Protein AF-A0A239AS21-F1 (afdb_monomer_lite)

Sequence (79 aa):
MAKDTRSFEERLERLKAVVESLEGGEPSLEEALRLYKEGIQLSGRLGRDLEAAKNEVRLAQDGLLKEFDALDAAAEAGE

InterPro domains:
  IPR003761 Exonuclease VII, small subunit [MF_00337] (7-67)
  IPR003761 Exonuclease VII, small subunit [PF02609] (8-58)
  IPR003761 Exonuclease VII, small subunit [PIRSF006488] (5-71)
  IPR003761 Exonuclease VII, small subunit [PTHR34137] (3-62)
  IPR003761 Exonuclease VII, small subunit [TIGR01280] (7-60)
  IPR037004 Exonuclease VII, small subunit superfamily [G3DSA:1.10.287.1040] (2-74)
  IPR037004 Exonuclease VII, small subunit superfamily [SSF116842] (3-67)

Foldseek 3Di:
DDDPPDDLVVLVVLLVVLVCVLVVPDDDPVRVVVSVVSNVVSVVVNVVVVVVVVVVVVVVVVVVVVVVVVVVVVVVVVD

Structure (mmCIF, N/CA/C/O backbone):
data_AF-A0A239AS21-F1
#
_entry.id   AF-A0A239AS21-F1
#
loop_
_atom_site.group_PDB
_atom_site.id
_atom_site.type_symbol
_atom_site.label_atom_id
_atom_site.label_alt_id
_atom_site.label_comp_id
_atom_site.label_asym_id
_atom_site.label_entity_id
_atom_site.label_seq_id
_atom_site.pdbx_PDB_ins_code
_atom_site.Cartn_x
_atom_site.Cartn_y
_atom_site.Cartn_z
_atom_site.occupancy
_atom_site.B_iso_or_equiv
_atom_site.auth_seq_id
_atom_site.auth_comp_id
_atom_site.auth_asym_id
_atom_site.auth_atom_id
_atom_site.pdbx_PDB_model_num
ATOM 1 N N . MET A 1 1 ? 11.640 -9.576 12.908 1.00 36.88 1 MET A N 1
ATOM 2 C CA . MET A 1 1 ? 10.378 -9.044 12.347 1.00 36.88 1 MET A CA 1
ATOM 3 C C . MET A 1 1 ? 9.913 -10.008 11.272 1.00 36.88 1 MET A C 1
ATOM 5 O O . MET A 1 1 ? 10.726 -10.351 10.423 1.00 36.88 1 MET A O 1
ATOM 9 N N . ALA A 1 2 ? 8.678 -10.506 11.345 1.00 44.84 2 ALA A N 1
ATOM 10 C CA . ALA A 1 2 ? 8.154 -11.419 10.332 1.00 44.84 2 ALA A CA 1
ATOM 11 C C . ALA A 1 2 ? 8.096 -10.698 8.975 1.00 44.84 2 ALA A C 1
ATOM 13 O O . ALA A 1 2 ? 7.549 -9.597 8.870 1.00 44.84 2 ALA A O 1
ATOM 14 N N . LYS A 1 3 ? 8.723 -11.286 7.952 1.00 45.47 3 LYS A N 1
A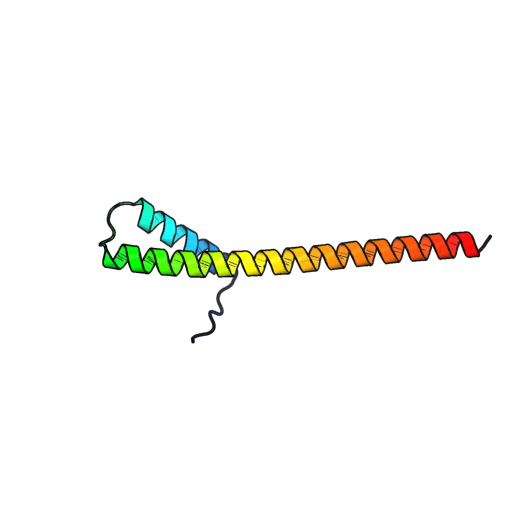TOM 15 C CA . LYS A 1 3 ? 8.643 -10.798 6.576 1.00 45.47 3 LYS A CA 1
ATOM 16 C C . LYS A 1 3 ? 7.240 -11.135 6.077 1.00 45.47 3 LYS A C 1
ATOM 18 O O . LYS A 1 3 ? 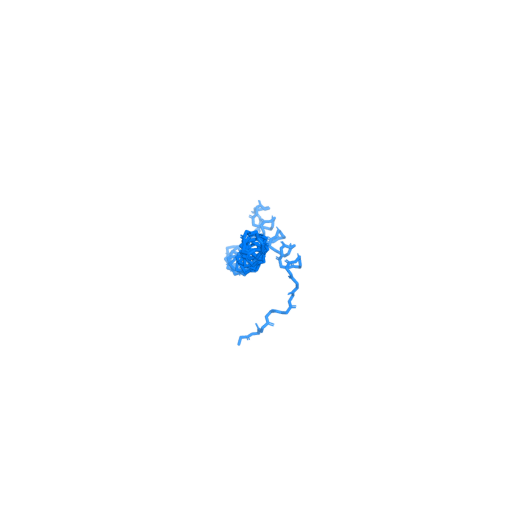6.918 -12.300 5.909 1.00 45.47 3 LYS A O 1
ATOM 23 N N . ASP A 1 4 ? 6.398 -10.120 5.937 1.00 61.88 4 ASP A N 1
ATOM 24 C CA . ASP A 1 4 ? 5.061 -10.246 5.355 1.00 61.88 4 ASP A CA 1
ATOM 25 C C . ASP A 1 4 ? 5.191 -10.696 3.889 1.00 61.88 4 ASP A C 1
ATOM 27 O O . ASP A 1 4 ? 5.754 -9.961 3.077 1.00 61.88 4 ASP A O 1
ATOM 31 N N . THR A 1 5 ? 4.754 -11.922 3.584 1.00 69.31 5 THR A N 1
ATOM 32 C CA . THR A 1 5 ? 4.865 -12.575 2.265 1.00 69.31 5 THR A CA 1
ATOM 33 C C . THR A 1 5 ? 3.595 -12.476 1.425 1.00 69.31 5 THR A C 1
ATOM 35 O O . THR A 1 5 ? 3.513 -13.132 0.392 1.00 69.31 5 THR A O 1
ATOM 38 N N . ARG A 1 6 ? 2.590 -11.710 1.864 1.00 79.56 6 ARG A N 1
ATOM 39 C CA . ARG A 1 6 ? 1.336 -11.545 1.112 1.00 79.56 6 ARG A CA 1
ATOM 40 C C . ARG A 1 6 ? 1.591 -10.914 -0.265 1.00 79.56 6 ARG A C 1
ATOM 42 O O . ARG A 1 6 ? 2.638 -10.308 -0.494 1.00 79.56 6 ARG A O 1
ATOM 49 N N . SER A 1 7 ? 0.647 -11.034 -1.182 1.00 92.00 7 SER A N 1
ATOM 50 C CA . SER A 1 7 ? 0.615 -10.289 -2.448 1.00 92.00 7 SER A CA 1
ATOM 51 C C . SER A 1 7 ? 0.183 -8.829 -2.237 1.00 92.00 7 SER A C 1
ATOM 53 O O . SER A 1 7 ? -0.196 -8.425 -1.130 1.00 92.00 7 SER A O 1
ATOM 55 N N . PHE A 1 8 ? 0.277 -8.014 -3.291 1.00 93.38 8 PHE A N 1
ATOM 56 C CA . PHE A 1 8 ? -0.196 -6.627 -3.273 1.00 93.38 8 PHE A CA 1
ATOM 57 C C . PHE A 1 8 ? -1.714 -6.578 -3.055 1.00 93.38 8 PHE A C 1
ATOM 59 O O . PHE A 1 8 ? -2.203 -5.841 -2.201 1.00 93.38 8 PHE A O 1
ATOM 66 N N . GLU A 1 9 ? -2.443 -7.428 -3.769 1.00 94.88 9 GLU A N 1
ATOM 67 C CA . GLU A 1 9 ? -3.896 -7.552 -3.759 1.00 94.88 9 GLU A CA 1
ATOM 68 C C . GLU A 1 9 ? -4.399 -7.968 -2.375 1.00 94.88 9 GLU A C 1
ATOM 70 O O . GLU A 1 9 ? -5.311 -7.344 -1.840 1.00 94.88 9 GLU A O 1
ATOM 75 N N . GLU A 1 10 ? -3.752 -8.948 -1.737 1.00 95.56 10 GLU A N 1
ATOM 76 C CA . GLU A 1 10 ? -4.092 -9.366 -0.370 1.00 95.56 10 GLU A CA 1
ATOM 77 C C . GLU A 1 10 ? -3.857 -8.251 0.658 1.00 95.56 10 GLU A C 1
ATOM 79 O O . GLU A 1 10 ? -4.653 -8.069 1.583 1.00 95.56 10 GLU A O 1
ATOM 84 N N . ARG A 1 11 ? -2.768 -7.481 0.519 1.00 95.31 11 ARG A N 1
ATOM 85 C CA . ARG A 1 11 ? -2.509 -6.320 1.387 1.00 95.31 11 ARG A CA 1
ATOM 86 C C . ARG A 1 11 ? -3.539 -5.219 1.177 1.00 95.31 11 ARG A C 1
ATOM 88 O O . ARG A 1 11 ? -3.966 -4.603 2.153 1.00 95.31 11 ARG A O 1
ATOM 95 N N . LEU A 1 12 ? -3.913 -4.966 -0.073 1.00 96.81 12 LEU A N 1
ATOM 96 C CA . LEU A 1 12 ? -4.912 -3.969 -0.425 1.00 96.81 12 LEU A CA 1
ATOM 97 C C . LEU A 1 12 ? -6.281 -4.355 0.137 1.00 96.81 12 LEU A C 1
ATOM 99 O O . LEU A 1 12 ? -6.945 -3.520 0.744 1.00 96.81 12 LEU A O 1
ATOM 103 N N . GLU A 1 13 ? -6.670 -5.621 0.005 1.00 97.38 13 GLU A N 1
ATOM 104 C CA . GLU A 1 13 ? -7.931 -6.121 0.547 1.00 97.38 13 GLU A CA 1
ATOM 105 C C . GLU A 1 13 ? -7.956 -6.043 2.075 1.00 97.38 13 GLU A C 1
ATOM 107 O O . GLU A 1 13 ? -8.931 -5.579 2.669 1.00 97.38 13 GLU A O 1
ATOM 112 N N . ARG A 1 14 ? -6.836 -6.373 2.732 1.00 97.06 14 ARG A N 1
ATOM 113 C CA . ARG A 1 14 ? -6.713 -6.184 4.179 1.00 97.06 14 ARG A CA 1
ATOM 114 C C . ARG A 1 14 ? -6.831 -4.714 4.581 1.00 97.06 14 ARG A C 1
ATOM 116 O O . ARG A 1 14 ? -7.487 -4.423 5.577 1.00 97.06 14 ARG A O 1
ATOM 123 N N . LEU A 1 15 ? -6.209 -3.798 3.838 1.00 97.50 15 LEU A N 1
ATOM 124 C CA . LEU A 1 15 ? -6.295 -2.366 4.124 1.00 97.50 15 LEU A CA 1
ATOM 125 C C . LEU A 1 15 ? -7.739 -1.858 4.009 1.00 97.50 15 LEU A C 1
ATOM 127 O O . LEU A 1 15 ? -8.171 -1.111 4.881 1.00 97.50 15 LEU A O 1
ATOM 131 N N . LYS A 1 16 ? -8.497 -2.295 2.995 1.00 97.50 16 LYS A N 1
ATOM 132 C CA . LYS A 1 16 ? -9.924 -1.957 2.868 1.00 97.50 16 LYS A CA 1
ATOM 133 C C . LYS A 1 16 ? -10.726 -2.435 4.075 1.00 97.50 16 LYS A C 1
ATOM 135 O O . LYS A 1 16 ? -11.435 -1.635 4.671 1.00 97.50 16 LYS A O 1
ATOM 140 N N . ALA A 1 17 ? -10.544 -3.690 4.488 1.00 96.56 17 ALA A N 1
ATOM 141 C CA . ALA A 1 17 ? -11.230 -4.238 5.658 1.00 96.56 17 ALA A CA 1
ATOM 142 C C . ALA A 1 17 ? -10.885 -3.474 6.952 1.00 96.56 17 ALA A C 1
ATOM 144 O O . ALA A 1 17 ? -11.742 -3.274 7.811 1.00 96.56 17 ALA A O 1
ATOM 145 N N . VAL A 1 18 ? -9.631 -3.028 7.098 1.00 96.38 18 VAL A N 1
ATOM 146 C CA . VAL A 1 18 ? -9.202 -2.175 8.219 1.00 96.38 18 VAL A CA 1
ATOM 147 C C . VAL A 1 18 ? -9.928 -0.828 8.197 1.00 96.38 18 VAL A C 1
ATOM 149 O O . VAL A 1 18 ? -10.403 -0.394 9.243 1.00 96.38 18 VAL A O 1
ATOM 152 N N . VAL A 1 19 ? -10.025 -0.179 7.033 1.00 96.12 19 VAL A N 1
ATOM 153 C CA . VAL A 1 19 ? -10.739 1.100 6.874 1.00 96.12 19 VAL A CA 1
ATOM 154 C C . VAL A 1 19 ? -12.223 0.931 7.183 1.00 96.12 19 VAL A C 1
ATOM 156 O O . VAL A 1 19 ? -12.738 1.657 8.024 1.00 96.12 19 VAL A O 1
ATOM 159 N N . GLU A 1 20 ? -12.873 -0.077 6.608 1.00 95.56 20 GLU A N 1
ATOM 160 C CA . GLU A 1 20 ? -14.285 -0.382 6.860 1.00 95.56 20 GLU A CA 1
ATOM 161 C C . GLU A 1 20 ? -14.557 -0.617 8.355 1.00 95.56 20 GLU A C 1
ATOM 163 O O . GLU A 1 20 ? -15.508 -0.078 8.917 1.00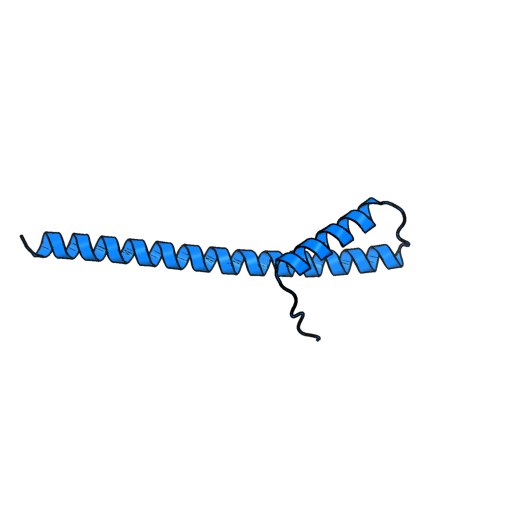 95.56 20 GLU A O 1
ATOM 168 N N . SER A 1 21 ? -13.664 -1.340 9.040 1.00 93.75 21 SER A N 1
ATOM 169 C CA . SER A 1 21 ? -13.770 -1.573 10.488 1.00 93.75 21 SER A CA 1
ATOM 170 C C . SER A 1 21 ? -13.607 -0.290 11.317 1.00 93.75 21 SER A C 1
ATOM 172 O O . SER A 1 21 ? -14.210 -0.162 12.380 1.00 93.75 21 SER A O 1
ATOM 174 N N . LEU A 1 22 ? -12.777 0.656 10.862 1.00 93.69 22 LEU A N 1
ATOM 175 C CA . LEU A 1 22 ? -12.587 1.953 11.521 1.00 93.69 22 LEU A CA 1
ATOM 176 C C . LEU A 1 22 ? -13.764 2.906 11.262 1.00 93.69 22 LEU A C 1
ATOM 178 O O . LEU A 1 22 ? -14.137 3.664 12.155 1.00 93.69 22 LEU A O 1
ATOM 182 N N . GLU A 1 23 ? -14.353 2.858 10.068 1.00 92.94 23 GLU A N 1
ATOM 183 C CA . GLU A 1 23 ? -15.513 3.666 9.674 1.00 92.94 23 GLU A CA 1
ATOM 184 C C . GLU A 1 23 ? -16.822 3.162 10.296 1.00 92.94 23 GLU A C 1
ATOM 186 O O . GLU A 1 23 ? -17.716 3.962 10.567 1.00 92.94 23 GLU A O 1
ATOM 191 N N . GLY A 1 24 ? -16.914 1.861 10.594 1.00 88.25 24 GLY A N 1
ATOM 192 C CA . GLY A 1 24 ? -18.081 1.228 11.215 1.00 88.25 24 GLY A CA 1
ATOM 193 C C . GLY A 1 24 ? -18.421 1.714 12.631 1.00 88.25 24 GLY A C 1
ATOM 194 O O . GLY A 1 24 ? -19.478 1.373 13.148 1.00 88.25 24 GLY A O 1
ATOM 195 N N . GLY A 1 25 ? -17.566 2.525 13.267 1.00 77.00 25 GLY A N 1
ATOM 196 C CA . GLY A 1 25 ? -17.906 3.283 14.479 1.00 77.00 25 GLY A CA 1
ATOM 197 C C . GLY A 1 25 ? -17.971 2.496 15.796 1.00 77.00 25 GLY A C 1
ATOM 198 O O . GLY A 1 25 ? -18.197 3.101 16.841 1.00 77.00 25 GLY A O 1
ATOM 199 N N . GLU A 1 26 ? -17.724 1.185 15.782 1.00 82.25 26 GLU A N 1
ATOM 200 C CA . GLU A 1 26 ? -17.764 0.318 16.972 1.00 82.25 26 GLU A CA 1
ATOM 201 C C . GLU A 1 26 ? -16.415 -0.201 17.533 1.00 82.25 26 GLU A C 1
ATOM 203 O O . GLU A 1 26 ? -16.449 -0.974 18.498 1.00 82.25 26 GLU A O 1
ATOM 208 N N . PRO A 1 27 ? -15.209 0.160 17.036 1.00 86.31 27 PRO A N 1
ATOM 209 C CA . PRO A 1 27 ? -13.993 -0.351 17.651 1.00 86.31 27 PRO A CA 1
ATOM 210 C C . PRO A 1 27 ? -13.762 0.304 19.019 1.00 86.31 27 PRO A C 1
ATOM 212 O O . PRO A 1 27 ? -13.866 1.520 19.189 1.00 86.31 27 PRO A O 1
ATOM 215 N N . SER A 1 28 ? -13.370 -0.506 20.004 1.00 94.31 28 SER A N 1
ATOM 216 C CA . SER A 1 28 ? -12.813 0.023 21.251 1.00 94.31 28 SER A CA 1
ATOM 217 C C . SER A 1 28 ? -11.573 0.880 20.956 1.00 94.31 28 SER A C 1
ATOM 219 O O . SER A 1 28 ? -10.929 0.717 19.919 1.00 94.31 28 SER A O 1
ATOM 221 N N . LEU A 1 29 ? -11.184 1.772 21.872 1.00 92.19 29 LEU A N 1
ATOM 222 C CA . LEU A 1 29 ? -10.000 2.622 21.676 1.00 92.19 29 LEU A CA 1
ATOM 223 C C . LEU A 1 29 ? -8.734 1.802 21.358 1.00 92.19 29 LEU A C 1
ATOM 225 O O . LEU A 1 29 ? -7.944 2.179 20.495 1.00 92.19 29 LEU A O 1
ATOM 229 N N . GLU A 1 30 ? -8.545 0.674 22.042 1.00 94.62 30 GLU A N 1
ATOM 230 C CA . GLU A 1 30 ? -7.399 -0.211 21.824 1.00 94.62 30 GLU A CA 1
ATOM 231 C C . GLU A 1 30 ? -7.456 -0.895 20.448 1.00 94.62 30 GLU A C 1
ATOM 233 O O . GLU A 1 30 ? -6.454 -0.932 19.727 1.00 94.62 30 GLU A O 1
ATOM 238 N N . GLU A 1 31 ? -8.643 -1.357 20.048 1.00 93.88 31 GLU A N 1
ATOM 239 C CA . GLU A 1 31 ? -8.910 -1.941 18.730 1.00 93.88 31 GLU A CA 1
ATOM 240 C C . GLU A 1 31 ? -8.632 -0.918 17.616 1.00 93.88 31 GLU A C 1
ATOM 242 O O . GLU A 1 31 ? -7.900 -1.208 16.668 1.00 93.88 31 GLU A O 1
ATOM 247 N N . ALA A 1 32 ? -9.139 0.308 17.772 1.00 94.62 32 ALA A N 1
ATOM 248 C CA . ALA A 1 32 ? -8.957 1.409 16.833 1.00 94.62 32 ALA A CA 1
ATOM 249 C C . ALA A 1 32 ? -7.475 1.773 16.676 1.00 94.62 32 ALA A C 1
ATOM 251 O O . ALA A 1 32 ? -6.983 1.923 15.558 1.00 94.62 32 ALA A O 1
ATOM 252 N N . LEU A 1 33 ? -6.723 1.845 17.781 1.00 95.94 33 LEU A N 1
ATOM 253 C CA . LEU A 1 33 ? -5.280 2.097 17.748 1.00 95.94 33 LEU A CA 1
ATOM 254 C C . LEU A 1 33 ? -4.512 0.975 17.039 1.00 95.94 33 LEU A C 1
ATOM 256 O O . LEU A 1 33 ? -3.548 1.250 16.317 1.00 95.94 33 LEU A O 1
ATOM 260 N N . ARG A 1 34 ? -4.916 -0.285 17.232 1.00 96.94 34 ARG A N 1
ATOM 261 C CA . ARG A 1 34 ? -4.313 -1.436 16.549 1.00 96.94 34 ARG A CA 1
ATOM 262 C C . ARG A 1 34 ? -4.592 -1.394 15.047 1.00 96.94 34 ARG A C 1
ATOM 264 O O . ARG A 1 34 ? -3.648 -1.485 14.264 1.00 96.94 34 ARG A O 1
ATOM 271 N N . LEU A 1 35 ? -5.855 -1.212 14.663 1.00 96.94 35 LEU A N 1
ATOM 272 C CA . LEU A 1 35 ? -6.298 -1.108 13.270 1.00 96.94 35 LEU A CA 1
ATOM 273 C C . LEU A 1 35 ? -5.625 0.066 12.556 1.00 96.94 35 LEU A C 1
ATOM 275 O O . LEU A 1 35 ? -5.095 -0.102 11.463 1.00 96.94 35 LEU A O 1
ATOM 279 N N . TYR A 1 36 ? -5.540 1.229 13.201 1.00 95.94 36 TYR A N 1
ATOM 280 C CA . TYR A 1 36 ? -4.861 2.394 12.641 1.00 95.94 36 TYR A CA 1
ATOM 281 C C . TYR A 1 36 ? -3.374 2.125 12.367 1.00 95.94 36 TYR A C 1
ATOM 283 O O . TYR A 1 36 ? -2.878 2.396 11.271 1.00 95.94 36 TYR A O 1
ATOM 291 N N . LYS A 1 37 ? -2.650 1.539 13.333 1.00 97.44 37 LYS A N 1
ATOM 292 C CA . LYS A 1 37 ? -1.236 1.166 13.145 1.00 97.44 37 LYS A CA 1
ATOM 293 C C . LYS A 1 37 ? -1.063 0.167 12.006 1.00 97.44 37 LYS A C 1
ATOM 295 O O . LYS A 1 37 ? -0.125 0.305 11.221 1.00 97.44 37 LYS A O 1
ATOM 300 N N . GLU A 1 38 ? -1.948 -0.822 11.915 1.00 97.12 38 GLU A N 1
ATOM 301 C CA . GLU A 1 38 ? -1.947 -1.780 10.813 1.00 97.12 38 GLU A CA 1
ATOM 302 C C . GLU A 1 38 ? -2.177 -1.077 9.466 1.00 97.12 38 GLU A C 1
ATOM 304 O O . GLU A 1 38 ? -1.401 -1.278 8.531 1.00 97.12 38 GLU A O 1
ATOM 309 N N . GLY A 1 39 ? -3.173 -0.192 9.386 1.00 97.06 39 GLY A N 1
ATOM 310 C CA . GLY A 1 39 ? -3.498 0.572 8.184 1.00 97.06 39 GLY A CA 1
ATOM 311 C C . GLY A 1 39 ? -2.327 1.418 7.681 1.00 97.06 39 GLY A C 1
ATOM 312 O O . GLY A 1 39 ? -1.995 1.362 6.498 1.00 97.06 39 GLY A O 1
ATOM 313 N N . ILE A 1 40 ? -1.629 2.124 8.578 1.00 97.75 40 ILE A N 1
ATOM 314 C CA . ILE A 1 40 ? -0.423 2.903 8.241 1.00 97.75 40 ILE A CA 1
ATOM 315 C C . ILE A 1 40 ? 0.701 2.009 7.700 1.00 97.75 40 ILE A C 1
ATOM 317 O O . ILE A 1 40 ? 1.406 2.375 6.757 1.00 97.75 40 ILE A O 1
ATOM 321 N N . GLN A 1 41 ? 0.889 0.820 8.275 1.00 97.06 41 GLN A N 1
ATOM 322 C CA . GLN A 1 41 ? 1.910 -0.106 7.788 1.00 97.06 41 GLN A CA 1
ATOM 323 C C . GLN A 1 41 ? 1.562 -0.680 6.412 1.00 97.06 41 GLN A C 1
ATOM 325 O O . GLN A 1 41 ? 2.453 -0.812 5.570 1.00 97.06 41 GLN A O 1
ATOM 330 N N . LEU A 1 42 ? 0.293 -1.024 6.181 1.00 97.50 42 LEU A N 1
ATOM 331 C CA . LEU A 1 42 ? -0.182 -1.543 4.900 1.00 97.50 42 LEU A CA 1
ATOM 332 C C . LEU A 1 42 ? -0.081 -0.480 3.805 1.00 97.50 42 LEU A C 1
ATOM 334 O O . LEU A 1 42 ? 0.515 -0.752 2.764 1.00 97.50 42 LEU A O 1
ATOM 338 N N . SER A 1 43 ? -0.566 0.739 4.058 1.00 96.75 43 SER A N 1
ATOM 339 C CA . SER A 1 43 ? -0.507 1.837 3.087 1.00 96.75 43 SER A CA 1
ATOM 340 C C . SER A 1 43 ? 0.934 2.182 2.703 1.00 96.75 43 SER A C 1
ATOM 342 O O . SER A 1 43 ? 1.249 2.296 1.520 1.00 96.75 43 SER A O 1
ATOM 344 N N . GLY A 1 44 ? 1.850 2.233 3.676 1.00 96.94 44 GLY A N 1
ATOM 345 C CA . GLY A 1 44 ? 3.270 2.475 3.415 1.00 96.94 44 GLY A CA 1
ATOM 346 C C . GLY A 1 44 ? 3.971 1.345 2.649 1.00 96.94 44 GLY A C 1
ATOM 347 O O . GLY A 1 44 ? 4.978 1.579 1.981 1.00 96.94 44 GLY A O 1
ATOM 348 N N . ARG A 1 45 ? 3.489 0.099 2.734 1.00 95.62 45 ARG A N 1
ATOM 349 C CA . ARG A 1 45 ? 3.995 -1.011 1.903 1.00 95.62 45 ARG A CA 1
ATOM 350 C C . ARG A 1 45 ? 3.454 -0.919 0.480 1.00 95.62 45 ARG A C 1
ATOM 352 O O . ARG A 1 45 ? 4.255 -0.890 -0.442 1.00 95.62 45 ARG A O 1
ATOM 359 N N . LEU A 1 46 ? 2.138 -0.774 0.324 1.00 96.69 46 LEU A N 1
ATOM 360 C CA . LEU A 1 46 ? 1.483 -0.634 -0.982 1.00 96.69 46 LEU A CA 1
ATOM 361 C C . LEU A 1 46 ? 2.052 0.549 -1.777 1.00 96.69 46 LEU A C 1
ATOM 363 O O . LEU A 1 46 ? 2.335 0.414 -2.961 1.00 96.69 46 LEU A O 1
ATOM 367 N N . GLY A 1 47 ? 2.293 1.688 -1.119 1.00 96.69 47 GLY A N 1
ATOM 368 C CA . GLY A 1 47 ? 2.926 2.844 -1.755 1.00 96.69 47 GLY A CA 1
ATOM 369 C C . GLY A 1 47 ? 4.327 2.535 -2.290 1.00 96.69 47 GLY A C 1
ATOM 370 O O . GLY A 1 47 ? 4.647 2.911 -3.410 1.00 96.69 47 GLY A O 1
ATOM 371 N N . ARG A 1 48 ? 5.149 1.795 -1.535 1.00 96.88 48 ARG A N 1
ATOM 372 C CA . ARG A 1 48 ? 6.486 1.379 -1.997 1.00 96.88 48 ARG A CA 1
ATOM 373 C C . ARG A 1 48 ? 6.425 0.400 -3.163 1.00 96.88 48 ARG A C 1
ATOM 375 O O . ARG A 1 48 ? 7.219 0.544 -4.086 1.00 96.88 48 ARG A O 1
ATOM 382 N N . ASP A 1 49 ? 5.489 -0.545 -3.129 1.00 94.50 49 ASP A N 1
ATOM 383 C CA . ASP A 1 49 ? 5.276 -1.492 -4.228 1.00 94.50 49 ASP A CA 1
ATOM 384 C C . ASP A 1 49 ? 4.906 -0.737 -5.521 1.00 94.50 49 ASP A C 1
ATOM 386 O O . ASP A 1 49 ? 5.475 -0.994 -6.581 1.00 94.50 49 ASP A O 1
ATOM 390 N N . LEU A 1 50 ? 4.022 0.265 -5.426 1.00 97.19 50 LEU A N 1
ATOM 391 C CA . LEU A 1 50 ? 3.638 1.104 -6.566 1.00 97.19 50 LEU A CA 1
ATOM 392 C C . LEU A 1 50 ? 4.786 1.977 -7.079 1.00 97.19 50 LEU A C 1
ATOM 394 O O . LEU A 1 50 ? 4.947 2.110 -8.289 1.00 97.19 50 LEU A O 1
ATOM 398 N N . GLU A 1 51 ? 5.585 2.578 -6.197 1.00 97.44 51 GLU A N 1
ATOM 399 C CA . GLU A 1 51 ? 6.745 3.372 -6.622 1.00 97.44 51 GLU A CA 1
ATOM 400 C C . GLU A 1 51 ? 7.806 2.512 -7.321 1.00 97.44 51 GLU A C 1
ATOM 402 O O . GLU A 1 51 ? 8.379 2.943 -8.322 1.00 97.44 51 GLU A O 1
ATOM 407 N N . ALA A 1 52 ? 8.025 1.278 -6.857 1.00 95.31 52 ALA A N 1
ATOM 408 C CA . ALA A 1 52 ? 8.899 0.332 -7.543 1.00 95.31 52 ALA A CA 1
ATOM 409 C C . ALA A 1 52 ? 8.378 0.014 -8.954 1.00 95.31 52 ALA A C 1
ATOM 411 O O . ALA A 1 52 ? 9.117 0.170 -9.925 1.00 95.31 52 ALA A O 1
ATOM 412 N N . ALA A 1 53 ? 7.089 -0.317 -9.084 1.00 94.00 53 ALA A N 1
ATOM 413 C CA . ALA A 1 53 ? 6.470 -0.594 -10.380 1.00 94.00 53 ALA A CA 1
ATOM 414 C C . ALA A 1 53 ? 6.531 0.615 -11.335 1.00 94.00 53 ALA A C 1
ATOM 416 O O . ALA A 1 53 ? 6.855 0.468 -12.513 1.00 94.00 53 ALA A O 1
ATOM 417 N N . LYS A 1 54 ? 6.278 1.834 -10.836 1.00 96.12 54 LYS A N 1
ATOM 418 C CA . LYS A 1 54 ? 6.418 3.067 -11.631 1.00 96.12 54 LYS A CA 1
ATOM 419 C C . LYS A 1 54 ? 7.846 3.265 -12.134 1.00 96.12 54 LYS A C 1
ATOM 421 O O . LYS A 1 54 ? 8.034 3.686 -13.274 1.00 96.12 54 LYS A O 1
ATOM 426 N N . ASN A 1 55 ? 8.842 2.982 -11.296 1.00 95.88 55 ASN A N 1
ATOM 427 C CA . ASN A 1 55 ? 10.244 3.088 -11.682 1.00 95.88 55 ASN A CA 1
ATOM 428 C C . ASN A 1 55 ? 10.600 2.075 -12.781 1.00 95.88 55 ASN A C 1
ATOM 430 O O . ASN A 1 55 ? 11.206 2.452 -13.779 1.00 95.88 55 ASN A O 1
ATOM 434 N N . GLU A 1 56 ? 10.157 0.822 -12.652 1.00 93.38 56 GLU A N 1
ATOM 435 C CA . GLU A 1 56 ? 10.361 -0.203 -13.685 1.00 93.38 56 GLU A CA 1
ATOM 436 C C . GLU A 1 56 ? 9.760 0.208 -15.036 1.00 93.38 56 GLU A C 1
ATOM 438 O O . GLU A 1 56 ? 10.432 0.117 -16.064 1.00 93.38 56 GLU A O 1
ATOM 443 N N . VAL A 1 57 ? 8.533 0.743 -15.036 1.00 95.12 57 VAL A N 1
ATOM 444 C CA . VAL A 1 57 ? 7.890 1.260 -16.256 1.00 95.12 57 VAL A CA 1
ATOM 445 C C . VAL A 1 57 ? 8.693 2.408 -16.865 1.00 95.12 57 VAL A C 1
ATOM 447 O O . VAL A 1 57 ? 8.906 2.432 -18.077 1.00 95.12 57 VAL A O 1
ATOM 450 N N . ARG A 1 58 ? 9.167 3.349 -16.043 1.00 94.25 58 ARG A N 1
ATOM 451 C CA . ARG A 1 58 ? 9.977 4.479 -16.513 1.00 94.25 58 ARG A CA 1
ATOM 452 C C . ARG A 1 58 ? 11.289 4.011 -17.143 1.00 94.25 58 ARG A C 1
ATOM 454 O O . ARG A 1 58 ? 11.634 4.466 -18.226 1.00 94.25 58 ARG A O 1
ATOM 461 N N . LEU A 1 59 ? 11.993 3.083 -16.498 1.00 94.12 59 LEU A N 1
ATOM 462 C CA . LEU A 1 59 ? 13.232 2.501 -17.020 1.00 94.12 59 LEU A CA 1
ATOM 463 C C . LEU A 1 59 ? 13.009 1.793 -18.363 1.00 94.12 59 LEU A C 1
ATOM 465 O O . LEU A 1 59 ? 13.829 1.937 -19.267 1.00 94.12 59 LEU A O 1
ATOM 469 N N . ALA A 1 60 ? 11.899 1.064 -18.509 1.00 92.00 60 ALA A N 1
ATOM 470 C CA . ALA A 1 60 ? 11.544 0.412 -19.767 1.00 92.00 60 ALA A CA 1
ATOM 471 C C . ALA A 1 60 ? 11.261 1.427 -20.889 1.00 92.00 60 ALA A C 1
ATOM 473 O O . ALA A 1 60 ? 11.728 1.244 -22.011 1.00 92.00 60 ALA A O 1
ATOM 47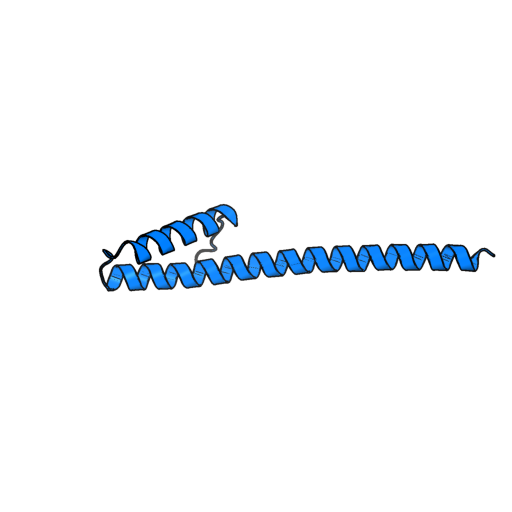4 N N . GLN A 1 61 ? 10.546 2.516 -20.587 1.00 91.06 61 GLN A N 1
ATOM 475 C CA . GLN A 1 61 ? 10.293 3.600 -21.544 1.00 91.06 61 GLN A CA 1
ATOM 476 C C . GLN A 1 61 ? 11.584 4.314 -21.958 1.00 91.06 61 GLN A C 1
ATOM 478 O O . GLN A 1 61 ? 11.815 4.509 -23.148 1.00 91.06 61 GLN A O 1
ATOM 483 N N . ASP A 1 62 ? 12.447 4.649 -20.996 1.00 91.00 62 ASP A N 1
ATOM 484 C CA . ASP A 1 62 ? 13.737 5.293 -21.263 1.00 91.00 62 ASP A CA 1
ATOM 485 C C . ASP A 1 62 ? 14.654 4.390 -22.109 1.00 91.00 62 ASP A C 1
ATOM 487 O O . ASP A 1 62 ? 15.400 4.878 -22.957 1.00 91.00 62 ASP A O 1
ATOM 491 N N . GLY A 1 63 ? 14.612 3.071 -21.889 1.00 88.06 63 GLY A N 1
ATOM 492 C CA . GLY A 1 63 ? 15.320 2.091 -22.715 1.00 88.06 63 GLY A CA 1
ATOM 493 C C . GLY A 1 63 ? 14.809 2.068 -24.154 1.00 88.06 63 GLY A C 1
ATOM 494 O O . GLY A 1 63 ? 15.606 2.170 -25.082 1.00 88.06 63 GLY A O 1
ATOM 495 N N . LEU A 1 64 ? 13.487 2.019 -24.330 1.00 85.69 64 LEU A N 1
ATOM 496 C CA . LEU A 1 64 ? 12.855 2.032 -25.647 1.00 85.69 64 LEU A CA 1
ATOM 497 C C . LEU A 1 64 ? 13.198 3.309 -26.431 1.00 85.69 64 LEU A C 1
ATOM 499 O O . LEU A 1 64 ? 13.547 3.228 -27.603 1.00 85.69 64 LEU A O 1
ATOM 503 N N . LEU A 1 65 ? 13.167 4.480 -25.784 1.00 83.44 65 LEU A N 1
ATOM 504 C CA . LEU A 1 65 ? 13.558 5.749 -26.411 1.00 83.44 65 LEU A CA 1
ATOM 505 C C . LEU A 1 65 ? 15.009 5.722 -26.916 1.00 83.44 65 LEU A C 1
ATOM 507 O O . LEU A 1 65 ? 15.270 6.138 -28.039 1.00 83.44 65 LEU A O 1
ATOM 511 N N . LYS A 1 66 ? 15.940 5.160 -26.135 1.00 85.94 66 LYS A N 1
ATOM 512 C CA . LYS A 1 66 ? 17.344 5.019 -26.558 1.00 85.94 66 LYS A CA 1
ATOM 513 C C . LYS A 1 66 ? 17.520 4.080 -27.750 1.00 85.94 66 LYS A C 1
ATOM 515 O O . LYS A 1 66 ? 18.423 4.299 -28.552 1.00 85.94 66 LYS A O 1
ATOM 520 N N . GLU A 1 67 ? 1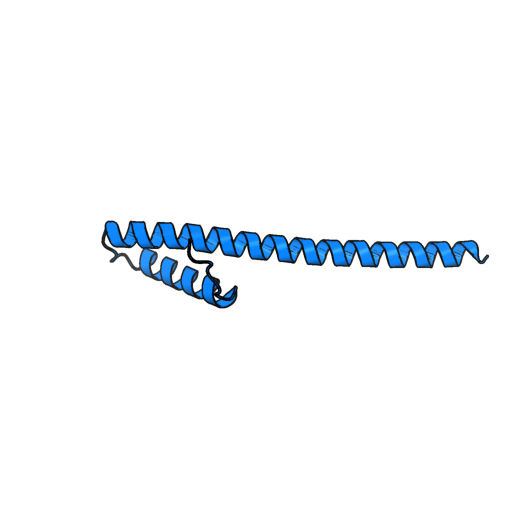6.708 3.029 -27.853 1.00 85.19 67 GLU A N 1
ATOM 521 C CA . GLU A 1 67 ? 16.729 2.133 -29.015 1.00 85.19 67 GLU A CA 1
ATOM 522 C C . GLU A 1 67 ? 16.260 2.858 -30.281 1.00 85.19 67 GLU A C 1
ATOM 524 O O . GLU A 1 67 ? 16.898 2.714 -31.321 1.00 85.19 67 GLU A O 1
ATOM 529 N N . PHE A 1 68 ? 15.212 3.684 -30.188 1.00 79.19 68 PHE A N 1
ATOM 530 C CA . PHE A 1 68 ? 14.761 4.522 -31.304 1.00 79.19 68 PHE A CA 1
ATOM 531 C C . PHE A 1 68 ? 15.831 5.532 -31.738 1.00 79.19 68 PHE A C 1
ATOM 533 O O . PHE A 1 68 ? 16.194 5.545 -32.912 1.00 79.19 68 PHE A O 1
ATOM 540 N N . ASP A 1 69 ? 16.412 6.285 -30.798 1.00 85.50 69 ASP A N 1
ATOM 541 C CA . ASP A 1 69 ? 17.479 7.253 -31.100 1.00 85.50 69 ASP A CA 1
ATOM 542 C C . ASP A 1 69 ? 18.684 6.581 -31.789 1.00 85.50 69 ASP A C 1
ATOM 544 O O . ASP A 1 69 ? 19.300 7.145 -32.694 1.00 85.50 69 ASP A O 1
ATOM 548 N N . ALA A 1 70 ? 19.031 5.356 -31.376 1.00 86.62 70 ALA A N 1
ATOM 549 C CA . ALA A 1 70 ? 20.125 4.596 -31.974 1.00 86.62 70 ALA A CA 1
ATOM 550 C C . ALA A 1 70 ? 19.811 4.113 -33.400 1.00 86.62 70 ALA A C 1
ATOM 552 O O . ALA A 1 70 ? 20.714 4.073 -34.238 1.00 86.62 70 ALA A O 1
ATOM 553 N N . LEU A 1 71 ? 18.557 3.744 -33.682 1.00 88.62 71 LEU A N 1
ATOM 554 C CA . LEU A 1 71 ? 18.112 3.356 -35.022 1.00 88.62 71 LEU A CA 1
ATOM 555 C C . LEU A 1 71 ? 18.105 4.553 -35.977 1.00 88.62 71 LEU A C 1
ATOM 557 O O . LEU A 1 71 ? 18.610 4.427 -37.091 1.00 88.62 71 LEU A O 1
ATOM 561 N N . ASP A 1 72 ? 17.607 5.706 -35.528 1.00 86.81 72 ASP A N 1
ATOM 562 C CA . ASP A 1 72 ? 17.597 6.940 -36.320 1.00 86.81 72 ASP A CA 1
ATOM 563 C C . ASP A 1 72 ? 19.029 7.405 -36.628 1.00 86.81 72 ASP A C 1
ATOM 565 O O . ASP A 1 72 ? 19.369 7.676 -37.779 1.00 86.81 72 ASP A O 1
ATOM 569 N N . ALA A 1 73 ? 19.923 7.384 -35.632 1.00 85.62 73 ALA A N 1
ATOM 570 C CA . ALA A 1 73 ? 21.332 7.722 -35.833 1.00 85.62 73 ALA A CA 1
ATOM 571 C C . ALA A 1 73 ? 22.049 6.755 -36.796 1.00 85.62 73 ALA A C 1
ATOM 573 O O . ALA A 1 73 ? 22.913 7.171 -37.569 1.00 85.62 73 ALA A O 1
ATOM 574 N N . ALA A 1 74 ? 21.707 5.463 -36.762 1.00 84.69 74 ALA A N 1
ATOM 575 C CA . ALA A 1 74 ? 22.251 4.475 -37.692 1.00 84.69 74 ALA A CA 1
ATOM 576 C C . ALA A 1 74 ? 21.716 4.655 -39.123 1.00 84.69 74 ALA A C 1
ATOM 578 O O . ALA A 1 74 ? 22.446 4.377 -40.074 1.00 84.69 74 ALA A O 1
ATOM 579 N N . ALA A 1 75 ? 20.473 5.119 -39.279 1.00 82.81 75 ALA A N 1
ATOM 580 C CA . ALA A 1 75 ? 19.881 5.422 -40.577 1.00 82.81 75 ALA A CA 1
ATOM 581 C C . ALA A 1 75 ? 20.534 6.652 -41.228 1.00 82.81 75 ALA A C 1
ATOM 583 O O . ALA A 1 75 ? 20.865 6.595 -42.409 1.00 82.81 75 ALA A O 1
ATOM 584 N N . GLU A 1 76 ? 20.802 7.716 -40.461 1.00 81.56 76 GLU A N 1
ATOM 585 C CA . GLU A 1 76 ? 21.463 8.922 -40.987 1.00 81.56 76 GLU A CA 1
ATOM 586 C C . GLU A 1 76 ? 22.965 8.736 -41.256 1.00 81.56 76 GLU A C 1
ATOM 588 O O . GLU A 1 76 ? 23.527 9.412 -42.110 1.00 81.56 76 GLU A O 1
ATOM 593 N N . ALA A 1 77 ? 23.638 7.807 -40.569 1.00 78.19 77 ALA A N 1
ATOM 594 C CA . ALA A 1 77 ? 25.051 7.499 -40.820 1.00 78.19 77 ALA A CA 1
ATOM 595 C C . ALA A 1 77 ? 25.291 6.637 -42.080 1.00 78.19 77 ALA A C 1
ATOM 597 O O . ALA A 1 77 ? 26.444 6.388 -42.441 1.00 78.19 77 ALA A O 1
ATOM 598 N N . GLY A 1 78 ? 24.219 6.124 -42.695 1.00 67.38 78 GLY A N 1
ATOM 599 C CA . GLY A 1 78 ? 24.253 5.278 -43.890 1.00 67.38 78 GLY A CA 1
ATOM 600 C C . GLY A 1 78 ? 23.979 6.003 -45.216 1.00 67.38 78 GLY A C 1
ATOM 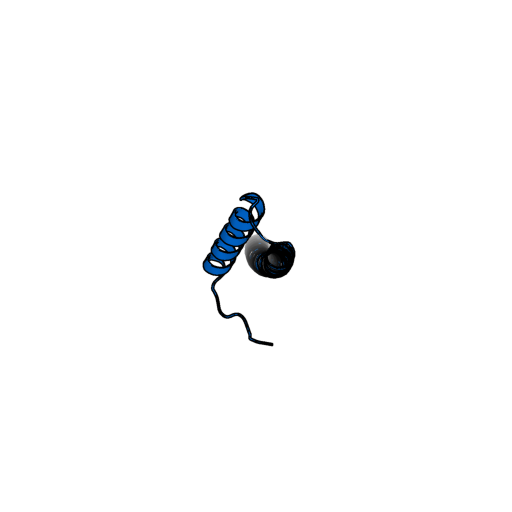601 O O . GLY A 1 78 ? 24.066 5.348 -46.257 1.00 67.38 78 GLY A O 1
ATOM 602 N N . GLU A 1 79 ? 23.661 7.302 -45.186 1.00 50.31 79 GLU A N 1
ATOM 603 C CA . GLU A 1 79 ? 23.599 8.212 -46.351 1.00 50.31 79 GLU A CA 1
ATOM 604 C C . GLU A 1 79 ? 24.881 9.051 -46.488 1.00 50.31 79 GLU A C 1
ATOM 606 O O . GLU A 1 79 ? 25.270 9.327 -47.649 1.00 50.31 79 GLU A O 1
#

Secondary structure (DSSP, 8-state):
-------HHHHHHHHHHHHHHHHTS---HHHHHHHHHHHHHHHHHHHHHHHHHHHHHHHHHHHHHHHHHHHHHHHHTT-

Organism: NCBI:txid147047

Radius of gyration: 22.34 Å; chains: 1; bounding box: 43×22×68 Å

pLDDT: mean 88.86, std 12.67, range [36.88, 97.75]